Protein AF-A0A1V4WUF5-F1 (afdb_monomer)

pLDDT: mean 80.63, std 17.19, range [35.16, 97.5]

Nearest PDB structures (foldseek):
  4o3v-assembly1_A  TM=6.142E-01  e=3.348E+00  Rickettsia typhi str. Wilmington
  8rtd-assembly1_Y  TM=5.682E-01  e=5.490E+00  Escherichia coli
  7q1v-assembly1_D  TM=5.333E-01  e=4.919E+00  Escherichia coli
  7o41-assembly1_E-5  TM=5.333E-01  e=4.919E+00  Escherichia coli
  8rtd-assembly1_S  TM=5.333E-01  e=6.474E+00  Escherichia coli

Structure (mmCIF, N/CA/C/O backbone):
data_AF-A0A1V4WUF5-F1
#
_entry.id   AF-A0A1V4WUF5-F1
#
loop_
_atom_site.group_PDB
_atom_site.id
_atom_site.type_symbol
_atom_site.label_atom_id
_atom_site.label_alt_id
_atom_site.label_comp_id
_atom_site.label_asym_id
_atom_site.label_entity_id
_atom_site.label_seq_id
_atom_site.pdbx_PDB_ins_code
_atom_site.Cartn_x
_atom_site.Cartn_y
_atom_site.Cartn_z
_atom_site.occupancy
_atom_site.B_iso_or_equiv
_atom_site.auth_seq_id
_atom_site.auth_comp_id
_atom_site.auth_asym_id
_atom_site.auth_atom_id
_atom_site.pdbx_PDB_model_num
ATOM 1 N N . MET A 1 1 ? 32.731 -8.010 50.770 1.00 58.72 1 MET A N 1
ATOM 2 C CA . MET A 1 1 ? 33.508 -7.766 49.530 1.00 58.72 1 MET A CA 1
ATOM 3 C C . MET A 1 1 ? 33.069 -8.624 48.332 1.00 58.72 1 MET A C 1
ATOM 5 O O . MET A 1 1 ? 33.188 -8.151 47.211 1.00 58.72 1 MET A O 1
ATOM 9 N N . MET A 1 2 ? 32.538 -9.846 48.522 1.00 61.03 2 MET A N 1
ATOM 10 C CA . MET A 1 2 ? 32.049 -10.702 47.416 1.00 61.03 2 MET A CA 1
ATOM 11 C C . MET A 1 2 ? 30.721 -10.238 46.785 1.00 61.03 2 MET A C 1
ATOM 13 O O . MET A 1 2 ? 30.590 -10.272 45.567 1.00 61.03 2 MET A O 1
ATOM 17 N N . ILE A 1 3 ? 29.775 -9.734 47.585 1.00 66.50 3 ILE A N 1
ATOM 18 C CA . ILE A 1 3 ? 28.453 -9.277 47.107 1.00 66.50 3 ILE A CA 1
ATOM 19 C C . ILE A 1 3 ? 28.572 -8.104 46.119 1.00 66.50 3 ILE A C 1
ATOM 21 O O . ILE A 1 3 ? 27.917 -8.096 45.085 1.00 66.50 3 ILE A O 1
ATOM 25 N N . THR A 1 4 ? 29.482 -7.161 46.372 1.00 66.12 4 THR A N 1
ATOM 26 C CA . THR A 1 4 ? 29.713 -5.997 45.502 1.00 66.12 4 THR A CA 1
ATOM 27 C C . THR A 1 4 ? 30.202 -6.401 44.108 1.00 66.12 4 THR A C 1
ATOM 29 O O . THR A 1 4 ? 29.804 -5.797 43.119 1.00 66.12 4 THR A O 1
ATOM 32 N N . ARG A 1 5 ? 31.027 -7.454 44.011 1.00 63.69 5 ARG A N 1
ATOM 33 C CA . ARG A 1 5 ? 31.519 -7.977 42.727 1.00 63.69 5 ARG A CA 1
ATOM 34 C C . ARG A 1 5 ? 30.415 -8.686 41.941 1.00 63.69 5 ARG A C 1
ATOM 36 O O . ARG A 1 5 ? 30.366 -8.551 40.726 1.00 63.69 5 ARG A O 1
ATOM 43 N N . LEU A 1 6 ? 29.513 -9.380 42.636 1.00 65.19 6 LEU A N 1
ATOM 44 C CA . LEU A 1 6 ? 28.382 -10.080 42.023 1.00 65.19 6 LEU A CA 1
ATOM 45 C C . LEU A 1 6 ? 27.351 -9.097 41.442 1.00 65.19 6 LEU A C 1
ATOM 47 O O . LEU A 1 6 ? 26.871 -9.294 40.329 1.00 65.19 6 LEU A O 1
ATOM 51 N N . CYS A 1 7 ? 27.081 -7.996 42.153 1.00 70.12 7 CYS A N 1
ATOM 52 C CA . CYS A 1 7 ? 26.192 -6.940 41.667 1.00 70.12 7 CYS A CA 1
ATOM 53 C C . CYS A 1 7 ? 26.732 -6.262 40.401 1.00 70.12 7 CYS A C 1
ATOM 55 O O . CYS A 1 7 ? 25.964 -6.009 39.480 1.00 70.12 7 CYS A O 1
ATOM 57 N N . ILE A 1 8 ? 28.044 -6.009 40.320 1.00 74.06 8 ILE A N 1
ATOM 58 C CA . ILE A 1 8 ? 28.655 -5.378 39.138 1.00 74.06 8 ILE A CA 1
ATOM 59 C C . ILE A 1 8 ? 28.501 -6.273 37.902 1.00 74.06 8 ILE A C 1
ATOM 61 O O . ILE A 1 8 ? 28.115 -5.784 36.846 1.00 74.06 8 ILE A O 1
ATOM 65 N N . VAL A 1 9 ? 28.729 -7.584 38.028 1.00 75.69 9 VAL A N 1
ATOM 66 C CA . VAL A 1 9 ? 28.591 -8.523 36.899 1.00 75.69 9 VAL A CA 1
ATOM 67 C C . VAL A 1 9 ? 27.140 -8.612 36.414 1.00 75.69 9 VAL A C 1
ATOM 69 O O . VAL A 1 9 ? 26.900 -8.609 35.209 1.00 75.69 9 VAL A O 1
ATOM 72 N N . LEU A 1 10 ? 26.166 -8.623 37.330 1.00 71.81 10 LEU A N 1
ATOM 73 C CA . LEU A 1 10 ? 24.741 -8.636 36.976 1.00 71.81 10 LEU A CA 1
ATOM 74 C C . LEU A 1 10 ? 24.295 -7.336 36.293 1.00 71.81 10 LEU A C 1
ATOM 76 O O . LEU A 1 10 ? 23.582 -7.394 35.294 1.00 71.81 10 LEU A O 1
ATOM 80 N N . PHE A 1 11 ? 24.753 -6.175 36.775 1.00 67.81 11 PHE A N 1
ATOM 81 C CA . PHE A 1 11 ? 24.455 -4.885 36.145 1.00 67.81 11 PHE A CA 1
ATOM 82 C C . PHE A 1 11 ? 25.080 -4.758 34.749 1.00 67.81 11 PHE A C 1
ATOM 84 O O . PHE A 1 11 ? 24.420 -4.275 33.830 1.00 67.81 11 PHE A O 1
ATOM 91 N N . PHE A 1 12 ? 26.313 -5.237 34.557 1.00 66.25 12 PHE A N 1
ATOM 92 C CA . PHE A 1 12 ? 26.945 -5.260 33.233 1.00 66.25 12 PHE A CA 1
ATOM 93 C C . PHE A 1 12 ? 26.262 -6.248 32.273 1.00 66.25 12 PHE A C 1
ATOM 95 O O . PHE A 1 12 ? 26.091 -5.930 31.099 1.00 66.25 12 PHE A O 1
ATOM 102 N N . GLY A 1 13 ? 25.809 -7.410 32.756 1.00 65.81 13 GLY A N 1
ATOM 103 C CA . GLY A 1 13 ? 25.052 -8.371 31.942 1.00 65.81 13 GLY A CA 1
ATOM 104 C C . GLY A 1 13 ? 23.677 -7.851 31.495 1.00 65.81 13 GLY A C 1
ATOM 105 O O . GLY A 1 13 ? 23.273 -8.059 30.349 1.00 65.81 13 GLY A O 1
ATOM 106 N N . LEU A 1 14 ? 22.978 -7.115 32.366 1.00 66.06 14 LEU A N 1
ATOM 107 C CA . LEU A 1 14 ? 21.697 -6.469 32.048 1.00 66.06 14 LEU A CA 1
ATOM 108 C C . LEU A 1 14 ? 21.844 -5.301 31.058 1.00 66.06 14 LEU A C 1
ATOM 110 O O . LEU A 1 14 ? 20.976 -5.103 30.217 1.00 66.06 14 LEU A O 1
ATOM 114 N N . MET A 1 15 ? 22.954 -4.559 31.106 1.00 64.19 15 MET A N 1
ATOM 115 C CA . MET A 1 15 ? 23.225 -3.467 30.159 1.00 64.19 15 MET A CA 1
ATOM 116 C C . MET A 1 15 ? 23.612 -3.953 28.756 1.00 64.19 15 MET A C 1
ATOM 118 O O . MET A 1 15 ? 23.347 -3.264 27.780 1.00 64.19 15 MET A O 1
ATOM 122 N N . MET A 1 16 ? 24.215 -5.139 28.626 1.00 63.44 16 MET A N 1
ATOM 123 C CA . MET A 1 16 ? 24.567 -5.690 27.309 1.00 63.44 16 MET A CA 1
ATOM 124 C C . MET A 1 16 ? 23.382 -6.354 26.600 1.00 63.44 16 MET A C 1
ATOM 126 O O . MET A 1 16 ? 23.400 -6.488 25.381 1.00 63.44 16 MET A O 1
ATOM 130 N N . SER A 1 17 ? 22.341 -6.757 27.333 1.00 61.41 17 SER A N 1
ATOM 131 C CA . SER A 1 17 ? 21.154 -7.402 26.752 1.00 61.41 17 SER A CA 1
ATOM 132 C C . SER A 1 17 ? 20.141 -6.412 26.165 1.00 61.41 17 SER A C 1
ATOM 134 O O . SER A 1 17 ? 19.342 -6.809 25.324 1.00 61.41 17 SER A O 1
ATOM 136 N N . SER A 1 18 ? 20.204 -5.124 26.521 1.00 59.47 18 SER A N 1
ATOM 137 C CA . SER A 1 18 ? 19.362 -4.074 25.924 1.00 59.47 18 SER A CA 1
ATOM 138 C C . SER A 1 18 ? 19.871 -3.549 24.576 1.00 59.47 18 SER A C 1
ATOM 140 O O . SER A 1 18 ? 19.166 -2.789 23.921 1.00 59.47 18 SER A O 1
ATOM 142 N N . LEU A 1 19 ? 21.072 -3.949 24.141 1.00 58.38 19 LEU A N 1
ATOM 143 C CA . LEU A 1 19 ? 21.662 -3.522 22.864 1.00 58.38 19 LEU A CA 1
ATOM 144 C C . LEU A 1 19 ? 21.265 -4.412 21.677 1.00 58.38 19 LEU A C 1
ATOM 146 O O . LEU A 1 19 ? 21.583 -4.086 20.537 1.00 58.38 19 LEU A O 1
ATOM 150 N N . PHE A 1 20 ? 20.553 -5.511 21.931 1.00 54.62 20 PHE A N 1
ATOM 151 C CA . PHE A 1 20 ? 20.048 -6.417 20.901 1.00 54.62 20 PHE A CA 1
ATOM 152 C C . PHE A 1 20 ? 18.540 -6.235 20.710 1.00 54.62 20 PHE A C 1
ATOM 154 O O . PHE A 1 20 ? 17.773 -7.192 20.767 1.00 54.62 20 PHE A O 1
ATOM 161 N N . THR A 1 21 ? 18.082 -5.002 20.494 1.00 57.91 21 THR A N 1
ATOM 162 C CA . THR A 1 21 ? 16.821 -4.818 19.768 1.00 57.91 21 THR A CA 1
ATOM 163 C C . THR A 1 21 ? 17.070 -5.266 18.337 1.00 57.91 21 THR A C 1
ATOM 165 O O . THR A 1 21 ? 17.780 -4.588 17.595 1.00 57.91 21 THR A O 1
ATOM 168 N N . SER A 1 22 ? 16.531 -6.428 17.966 1.00 52.34 22 SER A N 1
ATOM 169 C CA . SER A 1 22 ? 16.411 -6.818 16.566 1.00 52.34 22 SER A CA 1
ATOM 170 C C . SER A 1 22 ? 15.701 -5.680 15.843 1.00 52.34 22 SER A C 1
ATOM 172 O O . SER A 1 22 ? 14.552 -5.367 16.149 1.00 52.34 22 SER A O 1
ATOM 174 N N . LEU A 1 23 ? 16.407 -5.019 14.930 1.00 51.41 23 LEU A N 1
ATOM 175 C CA . LEU A 1 23 ? 15.786 -4.166 13.932 1.00 51.41 23 LEU A CA 1
ATOM 176 C C . LEU A 1 23 ? 15.071 -5.133 12.977 1.00 51.41 23 LEU A C 1
ATOM 178 O O . LEU A 1 23 ? 15.652 -5.541 11.974 1.00 51.41 23 LEU A O 1
ATOM 182 N N . GLU A 1 24 ? 13.888 -5.623 13.362 1.00 59.16 24 GLU A N 1
ATOM 183 C CA . GLU A 1 24 ? 13.006 -6.351 12.447 1.00 59.16 24 GLU A CA 1
ATOM 184 C C . GLU A 1 24 ? 12.742 -5.403 11.273 1.00 59.16 24 GLU A C 1
ATOM 186 O O . GLU A 1 24 ? 12.154 -4.330 11.417 1.00 59.16 24 GLU A O 1
ATOM 191 N N . GLY A 1 25 ? 13.375 -5.710 10.141 1.00 66.75 25 GLY A N 1
ATOM 192 C CA . GLY A 1 25 ? 13.200 -4.961 8.910 1.00 66.75 25 GLY A CA 1
ATOM 193 C C . GLY A 1 25 ? 11.832 -5.294 8.331 1.00 66.75 25 GLY A C 1
ATOM 194 O O . GLY A 1 25 ? 11.460 -6.460 8.308 1.00 66.75 25 GLY A O 1
ATOM 195 N N . ALA A 1 26 ? 11.124 -4.276 7.846 1.00 83.06 26 ALA A N 1
ATOM 196 C CA . ALA A 1 26 ? 9.786 -4.394 7.268 1.00 83.06 26 ALA A CA 1
ATOM 197 C C . ALA A 1 26 ? 9.607 -5.617 6.335 1.00 83.06 26 ALA A C 1
ATOM 199 O O . ALA A 1 26 ? 10.407 -5.833 5.416 1.00 83.06 26 ALA A O 1
ATOM 200 N N . ASP A 1 27 ? 8.510 -6.364 6.515 1.00 92.44 27 ASP A N 1
ATOM 201 C CA . ASP A 1 27 ? 8.130 -7.523 5.691 1.00 92.44 2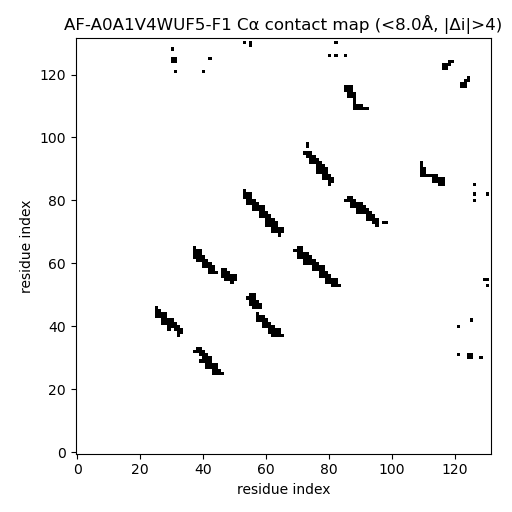7 ASP A CA 1
ATOM 202 C C . ASP A 1 27 ? 7.295 -7.072 4.482 1.00 92.44 27 ASP A C 1
ATOM 204 O O . ASP A 1 27 ? 6.059 -7.095 4.480 1.00 92.44 27 ASP A O 1
ATOM 208 N N . TRP A 1 28 ? 7.982 -6.634 3.427 1.00 94.19 28 TRP A N 1
ATOM 209 C CA . TRP A 1 28 ? 7.352 -6.161 2.195 1.00 94.19 28 TRP A CA 1
ATOM 210 C C . TRP A 1 28 ? 6.786 -7.307 1.346 1.00 94.19 28 TRP A C 1
ATOM 212 O O . TRP A 1 28 ? 7.518 -8.157 0.842 1.00 94.19 28 TRP A O 1
ATOM 222 N N . LYS A 1 29 ? 5.474 -7.282 1.091 1.00 95.50 29 LYS A N 1
ATOM 223 C CA . LYS A 1 29 ? 4.773 -8.231 0.215 1.00 95.50 29 LYS A CA 1
ATOM 224 C C . LYS A 1 29 ? 4.317 -7.557 -1.077 1.00 95.50 29 LYS A C 1
ATOM 226 O O . LYS A 1 29 ? 3.557 -6.591 -1.024 1.00 95.50 29 LYS A O 1
ATOM 231 N N . LEU A 1 30 ? 4.716 -8.109 -2.227 1.00 94.38 30 LEU A N 1
ATOM 232 C CA . LEU A 1 30 ? 4.182 -7.717 -3.535 1.00 94.38 30 LEU A CA 1
ATOM 233 C C . LEU A 1 30 ? 2.678 -8.013 -3.574 1.00 94.38 30 LEU A C 1
ATOM 235 O O . LEU A 1 30 ? 2.25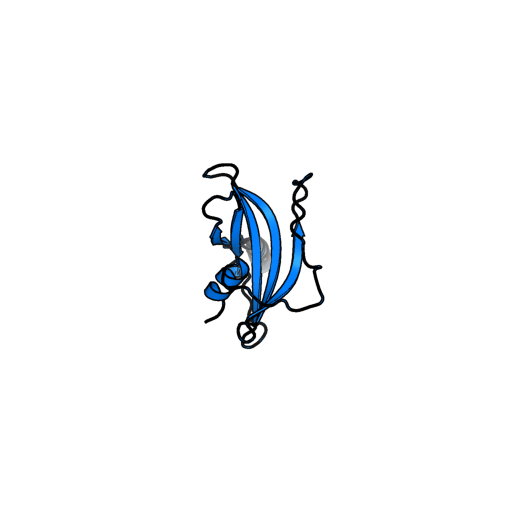3 -9.126 -3.251 1.00 94.38 30 LEU A O 1
ATOM 239 N N . PHE A 1 31 ? 1.875 -7.030 -3.972 1.00 94.06 31 PHE A N 1
ATOM 240 C CA . PHE A 1 31 ? 0.430 -7.213 -4.135 1.00 94.06 31 PHE A CA 1
ATOM 241 C C . PHE A 1 31 ? -0.077 -6.825 -5.519 1.00 94.06 31 PHE A C 1
ATOM 243 O O . PHE A 1 31 ? -1.161 -7.260 -5.896 1.00 94.06 31 PHE A O 1
ATOM 250 N N . TYR A 1 32 ? 0.675 -6.020 -6.270 1.00 92.94 32 TYR A N 1
ATOM 251 C CA . TYR A 1 32 ? 0.287 -5.607 -7.610 1.00 92.94 32 TYR A CA 1
ATOM 252 C C . TYR A 1 32 ? 1.520 -5.282 -8.457 1.00 92.94 32 TYR A C 1
ATOM 254 O O . TYR A 1 32 ? 2.479 -4.685 -7.970 1.00 92.94 32 TYR A O 1
ATOM 262 N N . GLN A 1 33 ? 1.481 -5.671 -9.727 1.00 90.88 33 GLN A N 1
ATOM 263 C CA . GLN A 1 33 ? 2.483 -5.343 -10.735 1.00 90.88 33 GLN A CA 1
ATOM 264 C C . GLN A 1 33 ? 1.754 -5.056 -12.044 1.00 90.88 33 GLN A C 1
ATOM 266 O O . GLN A 1 33 ? 0.825 -5.776 -12.411 1.00 90.88 33 GLN A O 1
ATOM 271 N N . ILE A 1 34 ? 2.173 -4.007 -12.746 1.00 85.62 34 ILE A N 1
ATOM 272 C CA . ILE A 1 34 ? 1.630 -3.698 -14.069 1.00 85.62 34 ILE A CA 1
ATOM 273 C C . ILE A 1 34 ? 2.225 -4.703 -15.063 1.00 85.62 34 ILE A C 1
ATOM 275 O O . ILE A 1 34 ? 3.439 -4.740 -15.223 1.00 85.62 34 ILE A O 1
ATOM 279 N N . GLU A 1 35 ? 1.390 -5.503 -15.740 1.00 81.00 35 GLU A N 1
ATOM 280 C CA . GLU A 1 35 ? 1.829 -6.627 -16.598 1.00 81.00 35 GLU A CA 1
ATOM 281 C C . GLU A 1 35 ? 2.904 -6.258 -17.637 1.00 81.00 35 GLU A C 1
ATOM 283 O O . GLU A 1 35 ? 3.736 -7.089 -17.988 1.00 81.00 35 GLU A O 1
ATOM 288 N N . GLN A 1 36 ? 2.902 -5.013 -18.121 1.00 80.38 36 GLN A N 1
ATOM 289 C CA . GLN A 1 36 ? 3.873 -4.493 -19.093 1.00 80.38 36 GLN A CA 1
ATOM 290 C C . GLN A 1 36 ? 4.614 -3.238 -18.599 1.00 80.38 36 GLN A C 1
ATOM 292 O O . GLN A 1 36 ? 5.235 -2.534 -19.392 1.00 80.38 36 GLN A O 1
ATOM 297 N N . GLY A 1 37 ? 4.516 -2.916 -17.306 1.00 81.69 37 GLY A N 1
ATOM 298 C CA . GLY A 1 37 ? 5.118 -1.720 -16.717 1.00 81.69 37 GLY A CA 1
ATOM 299 C C . GLY A 1 37 ? 6.252 -2.059 -15.746 1.00 81.69 37 GLY A C 1
ATOM 300 O O . GLY A 1 37 ? 6.247 -3.140 -15.159 1.00 81.69 37 GLY A O 1
ATOM 301 N N . PRO A 1 38 ? 7.200 -1.132 -15.517 1.00 86.75 38 PRO A N 1
ATOM 302 C CA . PRO A 1 38 ? 8.269 -1.337 -14.538 1.00 86.75 38 PRO A CA 1
ATOM 303 C C . PRO A 1 38 ? 7.755 -1.276 -13.092 1.00 86.75 38 PRO A C 1
ATOM 305 O O . PRO A 1 38 ? 8.465 -1.670 -12.173 1.00 86.75 38 PRO A O 1
ATOM 308 N N . GLN A 1 39 ? 6.531 -0.782 -12.881 1.00 90.56 39 GLN A N 1
ATOM 309 C CA . GLN A 1 39 ? 6.002 -0.494 -11.556 1.00 90.56 39 GLN A CA 1
ATOM 310 C C . GLN A 1 39 ? 5.535 -1.742 -10.813 1.00 90.56 39 GLN A C 1
ATOM 312 O O . GLN A 1 39 ? 4.663 -2.488 -11.279 1.00 90.56 39 GLN A O 1
ATOM 317 N N . LYS A 1 40 ? 6.054 -1.888 -9.596 1.00 93.19 40 LYS A N 1
ATOM 318 C CA . LYS A 1 40 ? 5.635 -2.886 -8.616 1.00 93.19 40 LYS A CA 1
ATOM 319 C C . LYS A 1 40 ? 5.167 -2.198 -7.339 1.00 93.19 40 LYS A C 1
ATOM 321 O O . LYS A 1 40 ? 5.672 -1.147 -6.944 1.00 93.19 40 LYS A O 1
ATOM 326 N N . TYR A 1 41 ? 4.179 -2.806 -6.694 1.00 94.81 41 TYR A N 1
ATOM 327 C CA . TYR A 1 41 ? 3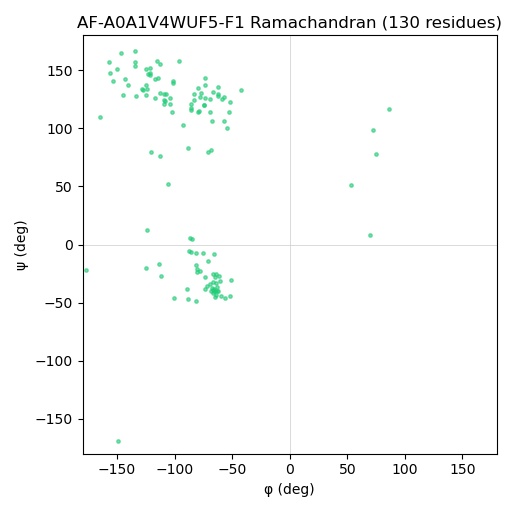.533 -2.267 -5.508 1.00 94.81 41 TYR A CA 1
ATOM 328 C C . TYR A 1 41 ? 3.586 -3.280 -4.374 1.00 94.81 41 TYR A C 1
ATOM 330 O O . TYR A 1 41 ? 3.165 -4.435 -4.514 1.00 94.81 41 TYR A O 1
ATOM 338 N N . TYR A 1 42 ? 4.062 -2.810 -3.228 1.00 96.12 42 TYR A N 1
ATOM 339 C CA . TYR A 1 42 ? 4.272 -3.622 -2.039 1.00 96.12 42 TYR A CA 1
ATOM 340 C C . TYR A 1 42 ? 3.539 -3.031 -0.849 1.00 96.12 42 TYR A C 1
ATOM 342 O O . TYR A 1 42 ? 3.395 -1.814 -0.761 1.00 96.12 42 TYR A O 1
ATOM 350 N N . PHE A 1 43 ? 3.135 -3.875 0.095 1.00 96.75 43 PHE A N 1
ATOM 351 C CA . PHE A 1 43 ? 2.712 -3.437 1.422 1.00 96.75 43 PHE A CA 1
ATOM 352 C C . PHE A 1 43 ? 3.547 -4.119 2.500 1.00 96.75 43 PHE A C 1
ATOM 354 O O . PHE A 1 43 ? 3.959 -5.264 2.328 1.00 96.75 43 PHE A O 1
ATOM 361 N N . ASP A 1 44 ? 3.800 -3.417 3.596 1.00 96.38 44 ASP A N 1
ATOM 362 C CA . ASP A 1 44 ? 4.525 -3.955 4.745 1.00 96.38 44 ASP A CA 1
ATOM 363 C C . ASP A 1 44 ? 3.547 -4.694 5.667 1.00 96.38 44 ASP A C 1
ATOM 365 O O . ASP A 1 44 ? 2.626 -4.084 6.223 1.00 96.38 44 ASP A O 1
ATOM 369 N N . LYS A 1 45 ? 3.728 -6.011 5.822 1.00 95.25 45 LYS A N 1
ATOM 370 C CA . LYS A 1 45 ? 2.845 -6.842 6.651 1.00 95.25 45 LYS A CA 1
ATOM 371 C C . LYS A 1 45 ? 2.892 -6.454 8.127 1.00 95.25 45 LYS A C 1
ATOM 373 O O . LYS A 1 45 ? 1.868 -6.557 8.802 1.00 95.25 45 LYS A O 1
ATOM 378 N N . GLU A 1 46 ? 4.044 -6.011 8.616 1.00 95.19 46 GLU A N 1
ATOM 379 C CA . GLU A 1 46 ? 4.249 -5.670 10.026 1.00 95.19 46 GLU A CA 1
ATOM 380 C C . GLU A 1 46 ? 3.656 -4.300 10.366 1.00 95.19 46 GLU A C 1
ATOM 382 O O . GLU A 1 46 ? 3.254 -4.054 11.502 1.00 95.19 46 GLU A O 1
ATOM 387 N N . SER A 1 47 ? 3.489 -3.435 9.361 1.00 94.94 47 SER A N 1
ATOM 388 C CA . SER A 1 47 ? 2.831 -2.135 9.522 1.00 94.94 47 SER A CA 1
ATOM 389 C C . SER A 1 47 ? 1.304 -2.182 9.643 1.00 94.94 47 SER A C 1
ATOM 391 O O . SER A 1 47 ? 0.678 -1.143 9.866 1.00 94.94 47 SER A O 1
ATOM 393 N N . ILE A 1 48 ? 0.675 -3.349 9.455 1.00 95.81 48 ILE A N 1
ATOM 394 C CA . ILE A 1 48 ? -0.786 -3.450 9.427 1.00 95.81 48 ILE A CA 1
ATOM 395 C C . ILE A 1 48 ? -1.353 -3.197 10.825 1.00 95.81 48 ILE A C 1
ATOM 397 O O . ILE A 1 48 ? -1.238 -4.027 11.726 1.00 95.81 48 ILE A O 1
ATOM 401 N N . VAL A 1 49 ? -2.090 -2.097 10.976 1.00 96.50 49 VAL A N 1
ATOM 402 C CA . VAL A 1 49 ? -2.823 -1.778 12.208 1.00 96.50 49 VAL A CA 1
ATOM 403 C C . VAL A 1 49 ? -4.318 -1.627 11.939 1.00 96.50 49 VAL A C 1
ATOM 405 O O . VAL A 1 49 ? -4.752 -1.198 10.870 1.00 96.50 49 VAL A O 1
ATOM 408 N N . ARG A 1 50 ? -5.147 -2.000 12.920 1.00 96.50 50 ARG A N 1
ATOM 409 C CA . ARG A 1 50 ? -6.618 -1.951 12.826 1.00 96.50 50 ARG A CA 1
ATOM 410 C C . ARG A 1 50 ? -7.184 -1.045 13.921 1.00 96.50 50 ARG A C 1
ATOM 412 O O . ARG A 1 50 ? -7.647 -1.551 14.942 1.00 96.50 50 ARG A O 1
ATOM 419 N N . PRO A 1 51 ? -7.144 0.289 13.744 1.00 93.88 51 PRO A N 1
ATOM 420 C CA . PRO A 1 51 ? -7.527 1.228 14.799 1.00 93.88 51 PRO A CA 1
ATOM 421 C C . PRO A 1 51 ? -9.022 1.170 15.139 1.00 93.88 51 PRO A C 1
ATOM 423 O O . PRO A 1 51 ? -9.421 1.522 16.245 1.00 93.88 51 PRO A O 1
ATOM 426 N N . GLN A 1 52 ? -9.868 0.746 14.192 1.00 94.56 52 GLN A N 1
ATOM 427 C CA . GLN A 1 52 ? -11.312 0.600 14.377 1.00 94.56 52 GLN A CA 1
ATOM 428 C C . GLN A 1 52 ? -11.852 -0.576 13.559 1.00 94.56 52 GLN A C 1
ATOM 430 O O . GLN A 1 52 ? -11.222 -1.056 12.615 1.00 94.56 52 GLN A O 1
ATOM 435 N N . LYS A 1 53 ? -13.079 -1.011 13.873 1.00 91.88 53 LYS A N 1
ATOM 436 C CA . LYS A 1 53 ? -13.786 -2.025 13.083 1.00 91.88 53 LYS A CA 1
ATOM 437 C C . LYS A 1 53 ? -13.949 -1.542 11.634 1.00 91.88 53 LYS A C 1
ATOM 439 O O . LYS A 1 53 ? -14.545 -0.496 11.393 1.00 91.88 53 LYS A O 1
ATOM 444 N N . ASN A 1 54 ? -13.489 -2.352 10.681 1.00 94.88 54 ASN A N 1
ATOM 445 C CA . ASN A 1 54 ? -13.447 -2.062 9.240 1.00 94.88 54 ASN A CA 1
ATOM 446 C C . ASN A 1 54 ? -12.445 -0.980 8.807 1.00 94.88 54 ASN A C 1
ATOM 448 O O . ASN A 1 54 ? -12.486 -0.597 7.644 1.00 94.88 54 ASN A O 1
ATOM 452 N N . ILE A 1 55 ? -11.571 -0.487 9.686 1.00 96.62 55 ILE A N 1
ATOM 453 C CA . ILE A 1 55 ? -10.492 0.430 9.306 1.00 96.62 55 ILE A CA 1
ATOM 454 C C . ILE A 1 55 ? -9.164 -0.317 9.401 1.00 96.62 55 ILE A C 1
ATOM 456 O O . ILE A 1 55 ? -8.878 -0.946 10.420 1.00 96.62 55 ILE A O 1
ATOM 460 N N . VAL A 1 56 ? -8.363 -0.244 8.343 1.00 97.50 56 VAL A N 1
ATOM 461 C CA . VAL A 1 56 ? -7.008 -0.799 8.274 1.00 97.50 56 VAL A CA 1
ATOM 462 C C . VAL A 1 56 ? -6.060 0.319 7.892 1.00 97.50 56 VAL A C 1
ATOM 464 O O . VAL A 1 56 ? -6.364 1.069 6.973 1.00 97.50 56 VAL A O 1
ATOM 467 N N . GLN A 1 57 ? -4.929 0.437 8.571 1.00 97.12 57 GLN A N 1
ATOM 468 C CA . GLN A 1 57 ? -3.829 1.285 8.128 1.00 97.12 57 GLN A CA 1
ATOM 469 C C . GLN A 1 57 ? -2.631 0.406 7.792 1.00 97.12 57 GLN A C 1
ATOM 471 O O . GLN A 1 57 ? -2.442 -0.638 8.418 1.00 97.12 57 GLN A O 1
ATOM 476 N N . VAL A 1 58 ? -1.887 0.790 6.762 1.00 97.06 58 VAL A N 1
ATOM 477 C CA . VAL A 1 58 ? -0.740 0.031 6.261 1.00 97.06 58 VAL A CA 1
ATOM 478 C C . VAL A 1 58 ? 0.211 0.961 5.513 1.00 97.06 58 VAL A C 1
ATOM 480 O O . VAL A 1 58 ? -0.222 1.916 4.859 1.00 97.06 58 VAL A O 1
ATOM 483 N N . TRP A 1 59 ? 1.503 0.666 5.572 1.00 96.56 59 TRP A N 1
ATOM 484 C CA . TRP A 1 59 ? 2.485 1.253 4.673 1.00 96.56 59 TRP A CA 1
ATOM 485 C C . TRP A 1 59 ? 2.514 0.491 3.351 1.00 96.56 59 TRP A C 1
ATOM 487 O O . TRP A 1 59 ? 2.652 -0.732 3.324 1.00 96.56 59 TRP A O 1
ATOM 497 N N . GLN A 1 60 ? 2.423 1.223 2.244 1.00 95.88 60 GLN A N 1
ATOM 498 C CA . GLN A 1 60 ? 2.723 0.711 0.911 1.00 95.88 60 GLN A CA 1
ATOM 499 C C . GLN A 1 60 ? 3.935 1.421 0.321 1.00 95.88 60 GLN A C 1
ATOM 501 O O . GLN A 1 60 ? 4.234 2.550 0.704 1.00 95.88 60 GLN A O 1
ATOM 506 N N . LYS A 1 61 ? 4.599 0.789 -0.640 1.00 94.62 61 LYS A N 1
ATOM 507 C CA . LYS A 1 61 ? 5.615 1.438 -1.468 1.00 94.62 61 LYS A CA 1
ATOM 508 C C . LYS A 1 61 ? 5.432 1.097 -2.935 1.00 94.62 61 LYS A C 1
ATOM 510 O O . LYS A 1 61 ? 4.906 0.034 -3.276 1.00 94.62 61 LYS A O 1
ATOM 515 N N . VAL A 1 62 ? 5.900 2.006 -3.774 1.00 93.56 62 VAL A N 1
ATOM 516 C CA . VAL A 1 62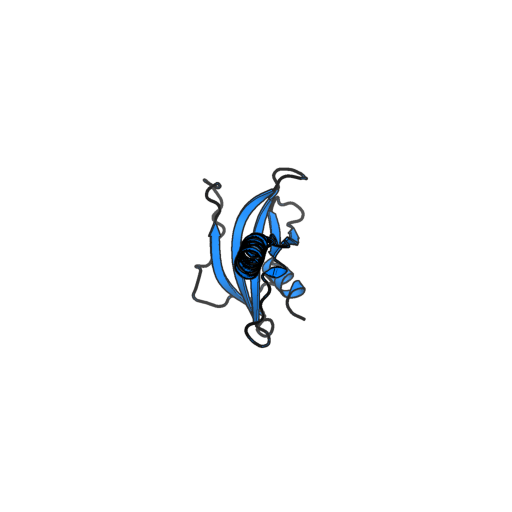 ? 5.981 1.845 -5.222 1.00 93.56 62 VAL A CA 1
ATOM 517 C C . VAL A 1 62 ? 7.450 1.783 -5.601 1.00 93.56 62 VAL A C 1
ATOM 519 O O . VAL A 1 62 ? 8.236 2.635 -5.179 1.00 93.56 62 VAL A O 1
ATOM 522 N N . THR A 1 63 ? 7.817 0.786 -6.393 1.00 93.12 63 THR A N 1
ATOM 523 C CA . THR A 1 63 ? 9.158 0.654 -6.962 1.00 93.12 63 THR A CA 1
ATOM 524 C C . THR A 1 63 ? 9.079 0.621 -8.484 1.00 93.12 63 THR A C 1
ATOM 526 O O . THR A 1 63 ? 8.070 0.188 -9.042 1.00 93.12 63 THR A O 1
ATOM 529 N N . ASP A 1 64 ? 10.140 1.076 -9.148 1.00 91.94 64 ASP A N 1
ATOM 530 C CA . ASP A 1 64 ? 10.376 0.812 -10.568 1.00 91.94 64 ASP A CA 1
ATOM 531 C C . ASP A 1 64 ? 11.462 -0.260 -10.700 1.00 91.94 64 ASP A C 1
ATOM 533 O O . ASP A 1 64 ? 12.561 -0.109 -10.158 1.00 91.94 64 ASP A O 1
ATOM 537 N N . ALA A 1 65 ? 11.169 -1.326 -11.439 1.00 85.50 65 ALA A N 1
ATOM 538 C CA . ALA A 1 65 ? 12.149 -2.328 -11.830 1.00 85.50 65 ALA A CA 1
ATOM 539 C C . ALA A 1 65 ? 13.136 -1.733 -12.847 1.00 85.50 65 ALA A C 1
ATOM 541 O O . ALA A 1 65 ? 12.724 -1.208 -13.885 1.00 85.50 65 ALA A O 1
ATOM 542 N N . GLN A 1 66 ? 14.434 -1.816 -12.552 1.00 81.56 66 GLN A N 1
ATOM 543 C CA . GLN A 1 66 ? 15.494 -1.532 -13.525 1.00 81.56 66 GLN A CA 1
ATOM 544 C C . GLN A 1 66 ? 15.888 -2.789 -14.306 1.00 81.56 66 GLN A C 1
ATOM 546 O O . GLN A 1 66 ? 16.113 -2.714 -15.512 1.00 81.56 66 GLN A O 1
ATOM 551 N N . ASP A 1 67 ? 15.927 -3.932 -13.625 1.00 78.44 67 ASP A N 1
ATOM 552 C CA . ASP A 1 67 ? 16.128 -5.268 -14.187 1.00 78.44 67 ASP A CA 1
ATOM 553 C C . ASP A 1 67 ? 15.377 -6.313 -13.328 1.00 78.44 67 ASP A C 1
ATOM 555 O O . ASP A 1 67 ? 14.524 -5.940 -12.519 1.00 78.44 67 ASP A O 1
ATOM 559 N N . GLU A 1 68 ? 15.611 -7.614 -13.548 1.00 72.62 68 GLU A N 1
ATOM 560 C CA . GLU A 1 68 ? 14.886 -8.685 -12.837 1.00 72.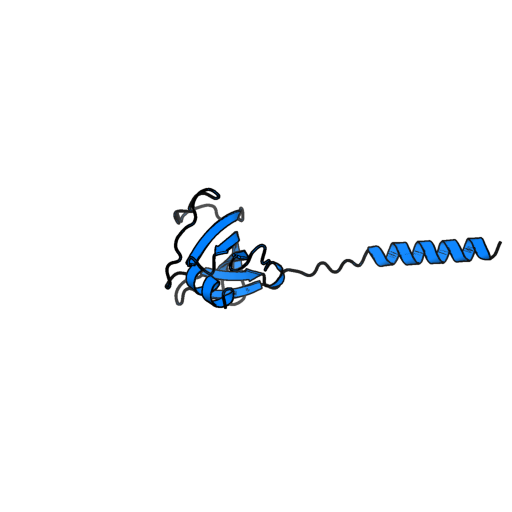62 68 GLU A CA 1
ATOM 561 C C . GLU A 1 68 ? 15.094 -8.646 -11.313 1.00 72.62 68 GLU A C 1
ATOM 563 O O . GLU A 1 68 ? 14.154 -8.958 -10.577 1.00 72.62 68 GLU A O 1
ATOM 568 N N . ASP A 1 69 ? 16.267 -8.197 -10.853 1.00 78.38 69 ASP A N 1
ATOM 569 C CA . ASP A 1 69 ? 16.684 -8.268 -9.447 1.00 78.38 69 ASP A CA 1
ATOM 570 C C . ASP A 1 69 ? 16.817 -6.887 -8.777 1.00 78.38 69 ASP A C 1
ATOM 572 O O . ASP A 1 69 ? 16.837 -6.792 -7.547 1.00 78.38 69 ASP A O 1
ATOM 576 N N . ASN A 1 70 ? 16.891 -5.805 -9.557 1.00 84.75 70 ASN A N 1
ATOM 577 C CA . ASN A 1 70 ? 17.088 -4.446 -9.067 1.00 84.75 70 ASN A CA 1
ATOM 578 C C . ASN A 1 70 ? 15.819 -3.603 -9.191 1.00 84.75 70 ASN A C 1
ATOM 580 O O . ASN A 1 70 ? 15.286 -3.352 -10.276 1.00 84.75 70 ASN A O 1
ATOM 584 N N . GLU A 1 71 ? 15.389 -3.071 -8.050 1.00 89.19 71 GLU A N 1
ATOM 585 C CA . GLU A 1 71 ? 14.240 -2.182 -7.933 1.00 89.19 71 GLU A CA 1
ATOM 586 C C . GLU A 1 71 ? 14.636 -0.880 -7.243 1.00 89.19 71 GLU A C 1
ATOM 588 O O . GLU A 1 71 ? 15.337 -0.884 -6.229 1.00 89.19 71 GLU A O 1
ATOM 593 N N . ILE A 1 72 ? 14.147 0.242 -7.769 1.00 90.75 72 ILE A N 1
ATOM 594 C CA . ILE A 1 72 ? 14.309 1.553 -7.142 1.00 90.75 72 ILE A CA 1
ATOM 595 C C . ILE A 1 72 ? 12.996 1.957 -6.496 1.00 90.75 72 ILE A C 1
ATOM 597 O O . ILE A 1 72 ? 11.982 2.110 -7.177 1.00 90.75 72 ILE A O 1
ATOM 601 N N . GLU A 1 73 ? 13.028 2.182 -5.185 1.00 91.31 73 GLU A N 1
ATOM 602 C CA . GLU A 1 73 ? 11.912 2.788 -4.466 1.00 91.31 73 GLU A CA 1
ATOM 603 C C . GLU A 1 73 ? 11.654 4.209 -4.980 1.00 91.31 73 GLU A C 1
ATOM 605 O O . GLU A 1 73 ? 12.567 5.028 -5.098 1.00 91.31 73 GLU A O 1
ATOM 610 N N . LYS A 1 74 ? 10.398 4.479 -5.337 1.00 91.88 74 LYS A N 1
ATOM 611 C CA . LYS A 1 74 ? 9.934 5.783 -5.819 1.00 91.88 74 LYS A CA 1
ATOM 612 C C . LYS A 1 74 ? 9.237 6.565 -4.726 1.00 91.88 74 LYS A C 1
ATOM 614 O O . LYS A 1 74 ? 9.460 7.767 -4.564 1.00 91.88 74 LYS A O 1
ATOM 619 N N . SER A 1 75 ? 8.357 5.885 -4.009 1.00 91.88 75 SER A N 1
ATOM 620 C CA . SER A 1 75 ? 7.612 6.472 -2.913 1.00 91.88 75 SER A CA 1
ATOM 621 C C . SER A 1 75 ? 7.144 5.408 -1.944 1.00 91.88 75 SER A C 1
ATOM 623 O O . SER A 1 75 ? 6.947 4.241 -2.296 1.00 91.88 75 SER A O 1
ATOM 625 N N . LYS A 1 76 ? 6.903 5.860 -0.722 1.00 93.75 76 LYS A N 1
ATOM 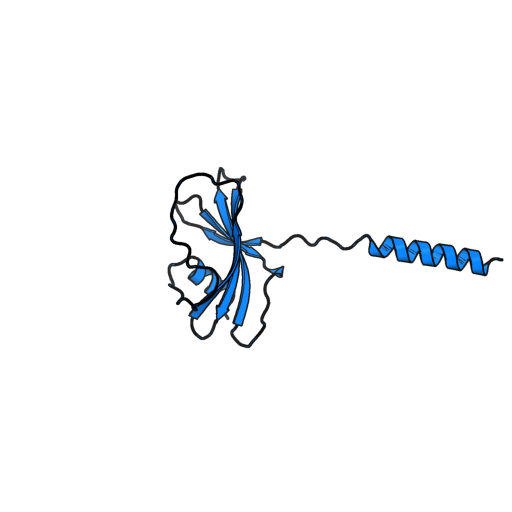626 C CA . LYS A 1 76 ? 6.295 5.102 0.352 1.00 93.75 76 LYS A CA 1
ATOM 627 C C . LYS A 1 76 ? 5.124 5.914 0.895 1.00 93.75 76 LYS A C 1
ATOM 629 O O . LYS A 1 76 ? 5.226 7.117 1.106 1.00 93.75 76 LYS A O 1
ATOM 634 N N . THR A 1 77 ? 3.972 5.287 1.077 1.00 94.31 77 THR A N 1
ATOM 635 C CA . THR A 1 77 ? 2.730 5.967 1.458 1.00 94.31 77 THR A CA 1
ATOM 636 C C . THR A 1 77 ? 2.054 5.214 2.588 1.00 94.31 77 THR A C 1
ATOM 638 O O . THR A 1 77 ? 1.786 4.018 2.476 1.00 94.31 77 THR A O 1
ATOM 641 N N . HIS A 1 78 ? 1.726 5.922 3.661 1.00 95.38 78 HIS A N 1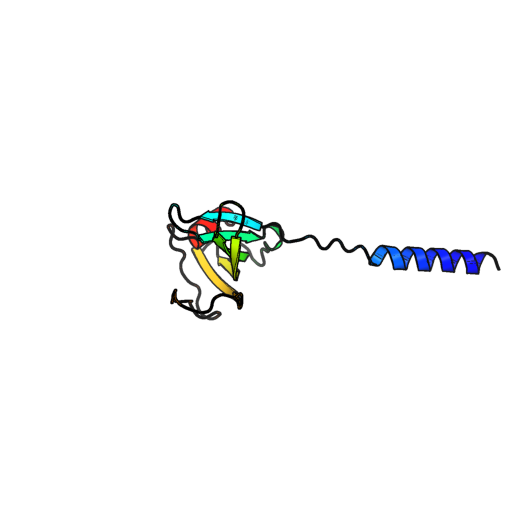
ATOM 642 C CA . HIS A 1 78 ? 0.896 5.405 4.734 1.00 95.38 78 HIS A CA 1
ATOM 643 C C . HIS A 1 78 ? -0.564 5.632 4.358 1.00 95.38 78 HIS A C 1
ATOM 645 O O . HIS A 1 78 ? -1.008 6.772 4.185 1.00 95.38 78 HIS A O 1
ATOM 651 N N . VAL A 1 79 ? -1.324 4.553 4.205 1.00 95.25 79 VAL A N 1
ATOM 652 C CA . VAL A 1 79 ? -2.725 4.623 3.789 1.00 95.25 79 VAL A CA 1
ATOM 653 C C . VAL A 1 79 ? -3.637 4.085 4.872 1.00 95.25 79 VAL A C 1
ATOM 655 O O . VAL A 1 79 ? -3.333 3.093 5.524 1.00 95.25 79 VAL A O 1
ATOM 658 N N . GLU A 1 80 ? -4.792 4.722 5.029 1.00 96.25 80 GLU A N 1
ATOM 659 C CA . GLU A 1 80 ? -5.918 4.184 5.782 1.00 96.25 80 GLU A CA 1
ATOM 660 C C . GLU A 1 80 ? -7.014 3.761 4.808 1.00 96.25 80 GLU A C 1
ATOM 662 O O . GLU A 1 80 ? -7.438 4.537 3.953 1.00 96.25 80 GLU A O 1
ATOM 667 N N . ILE A 1 81 ? -7.502 2.540 4.968 1.00 96.38 81 ILE A N 1
ATOM 668 C CA . ILE A 1 81 ? -8.527 1.908 4.152 1.00 96.38 81 ILE A CA 1
ATOM 669 C C . ILE A 1 81 ? -9.740 1.618 5.032 1.00 96.38 81 ILE A C 1
ATOM 671 O O . ILE A 1 81 ? -9.650 0.941 6.056 1.00 96.38 81 ILE A O 1
ATOM 675 N N . ASN A 1 82 ? -10.902 2.091 4.595 1.00 96.06 82 ASN A N 1
ATOM 676 C CA . ASN A 1 82 ? -12.188 1.707 5.143 1.00 96.06 82 ASN A CA 1
ATOM 677 C C . ASN A 1 82 ? -12.762 0.533 4.340 1.00 96.06 82 ASN A C 1
ATOM 679 O O . ASN A 1 82 ? -13.315 0.693 3.248 1.00 96.06 82 ASN A O 1
ATOM 683 N N . CYS A 1 83 ? -12.662 -0.660 4.920 1.00 95.88 83 CYS A N 1
ATOM 684 C CA . CYS A 1 83 ? -13.146 -1.909 4.349 1.00 95.88 83 CYS A CA 1
ATOM 685 C C . CYS A 1 83 ? -14.662 -1.915 4.109 1.00 95.88 83 CYS A C 1
ATOM 687 O O . CYS A 1 83 ? -15.134 -2.584 3.196 1.00 95.88 83 CYS A O 1
ATOM 689 N N . ARG A 1 84 ? -15.437 -1.142 4.885 1.00 94.94 84 ARG A N 1
ATOM 690 C CA . ARG A 1 84 ? -16.902 -1.099 4.767 1.00 94.94 84 ARG A CA 1
ATOM 691 C C . ARG A 1 84 ? -17.365 -0.186 3.635 1.00 94.94 84 ARG A C 1
ATOM 693 O O . ARG A 1 84 ? -18.225 -0.583 2.858 1.00 94.94 84 ARG A O 1
ATOM 700 N N . SER A 1 85 ? -16.843 1.039 3.567 1.00 94.19 85 SER A N 1
ATOM 701 C CA . SER A 1 85 ? -17.234 2.021 2.542 1.00 94.19 85 SER A CA 1
ATOM 702 C C . SER A 1 85 ? -16.462 1.878 1.234 1.00 94.19 85 SER A C 1
ATOM 704 O O . SER A 1 85 ? -16.786 2.577 0.276 1.00 94.19 85 SER A O 1
ATOM 706 N N . LYS A 1 86 ? -15.454 0.995 1.185 1.00 93.69 86 LYS A N 1
ATOM 707 C CA . LYS A 1 86 ? -14.544 0.834 0.038 1.00 93.69 86 LYS A CA 1
ATOM 708 C C . LYS A 1 86 ? -13.926 2.169 -0.354 1.00 93.69 86 LYS A C 1
ATOM 710 O O . LYS A 1 86 ? -14.006 2.625 -1.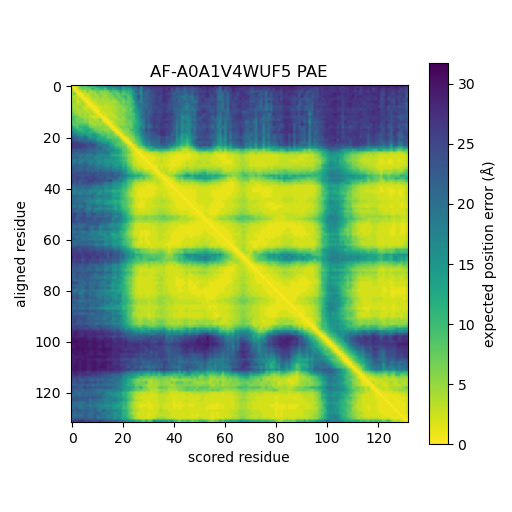494 1.00 93.69 86 LYS A O 1
ATOM 715 N N . SER A 1 87 ? -13.364 2.830 0.645 1.00 94.62 87 SER A N 1
ATOM 716 C CA . SER A 1 87 ? -12.708 4.112 0.472 1.00 94.62 87 SER A CA 1
ATOM 717 C C . SER A 1 87 ? -11.378 4.118 1.202 1.00 94.62 87 SER A C 1
ATOM 719 O O . SER A 1 87 ? -11.167 3.335 2.127 1.00 94.62 87 SER A O 1
ATOM 721 N N . TYR A 1 88 ? -10.471 4.985 0.781 1.00 94.50 88 TYR A N 1
ATOM 722 C CA . TYR A 1 88 ? -9.162 5.130 1.401 1.00 94.50 88 TYR A CA 1
ATOM 723 C C . TYR A 1 88 ? -8.823 6.602 1.609 1.00 94.50 88 TYR A C 1
ATOM 725 O O . TYR A 1 88 ? -9.503 7.494 1.095 1.00 94.50 88 TYR A O 1
ATOM 733 N N . LYS A 1 89 ? -7.796 6.864 2.407 1.00 93.69 89 LYS A N 1
ATOM 734 C CA . LYS A 1 89 ? -7.165 8.175 2.544 1.00 93.69 89 LYS A CA 1
ATOM 735 C C . LYS A 1 89 ? -5.662 7.983 2.728 1.00 93.69 89 LYS A C 1
ATOM 737 O O . LYS A 1 89 ? -5.234 7.043 3.394 1.00 93.69 89 LYS A O 1
ATOM 742 N N . MET A 1 90 ? -4.875 8.876 2.144 1.00 92.44 90 MET A N 1
ATOM 743 C CA . MET A 1 90 ? -3.433 8.937 2.380 1.00 92.44 90 MET A CA 1
ATOM 744 C C . MET A 1 90 ? -3.187 9.730 3.665 1.00 92.44 90 MET A C 1
ATOM 746 O O . MET A 1 90 ? -3.689 10.849 3.806 1.00 92.44 90 MET A O 1
ATOM 750 N N . LEU A 1 91 ? -2.483 9.113 4.610 1.00 90.88 91 LEU A N 1
ATOM 751 C CA . LEU A 1 91 ? -2.104 9.706 5.890 1.00 90.88 91 LEU A CA 1
ATOM 752 C C . LEU A 1 91 ? -0.770 10.442 5.775 1.00 90.88 91 LEU A C 1
ATOM 754 O O . LEU A 1 91 ? -0.657 11.575 6.230 1.00 90.88 91 LEU A O 1
ATOM 758 N N . GLU A 1 92 ? 0.207 9.791 5.150 1.00 90.94 92 GLU A N 1
ATOM 759 C CA . GLU A 1 92 ? 1.583 10.262 5.031 1.00 90.94 92 GLU A CA 1
ATOM 760 C C . GLU A 1 92 ? 2.192 9.746 3.730 1.00 90.94 92 GLU A C 1
ATOM 762 O O . GLU A 1 92 ? 1.792 8.694 3.224 1.00 90.94 92 GLU A O 1
ATOM 767 N N . GLU A 1 93 ? 3.143 10.492 3.179 1.00 88.94 93 GLU A N 1
ATOM 768 C CA . GLU A 1 93 ? 3.873 10.089 1.989 1.00 88.94 93 GLU A CA 1
ATOM 769 C C . GLU A 1 93 ? 5.324 10.559 2.049 1.00 88.94 93 GLU A C 1
ATOM 771 O O . GLU A 1 93 ? 5.608 11.739 2.247 1.00 88.94 93 GLU A O 1
ATOM 776 N N . GLU A 1 94 ? 6.227 9.617 1.821 1.00 89.44 94 GLU A N 1
ATOM 777 C CA . GLU A 1 94 ? 7.661 9.809 1.700 1.00 89.44 94 GLU A CA 1
ATOM 778 C C . GLU A 1 94 ? 8.025 9.593 0.225 1.00 89.44 94 GLU A C 1
ATOM 780 O O . GLU A 1 94 ? 7.752 8.537 -0.350 1.00 89.44 94 GLU A O 1
ATOM 785 N N . LYS A 1 95 ? 8.611 10.605 -0.421 1.00 85.56 95 LYS A N 1
ATOM 786 C CA . LYS A 1 95 ? 9.141 10.483 -1.786 1.00 85.56 95 LYS A CA 1
ATOM 787 C C . LYS A 1 95 ? 10.645 10.315 -1.746 1.00 85.56 95 LYS A C 1
ATOM 789 O O . LYS A 1 95 ? 11.320 11.030 -1.010 1.00 85.56 95 LYS A O 1
ATOM 794 N N . SER A 1 96 ? 11.170 9.439 -2.592 1.00 76.31 96 SER A N 1
ATOM 795 C CA . SER A 1 96 ? 12.612 9.300 -2.765 1.00 76.31 96 SER A CA 1
ATOM 796 C C . SER A 1 96 ? 13.153 10.449 -3.628 1.00 76.31 96 SER A C 1
ATOM 798 O O . SER A 1 96 ? 12.625 10.734 -4.704 1.00 76.31 96 SER A O 1
ATOM 800 N N . GLU A 1 97 ? 14.217 11.113 -3.165 1.00 60.38 97 GLU A N 1
ATOM 801 C CA . GLU A 1 97 ? 14.814 12.308 -3.799 1.00 60.38 97 GLU A CA 1
ATOM 802 C C . GLU A 1 97 ? 15.455 12.040 -5.179 1.00 60.38 97 GLU A C 1
ATOM 804 O O . GLU A 1 97 ? 15.821 12.967 -5.891 1.00 60.38 97 GLU A O 1
ATOM 809 N N . THR A 1 98 ? 15.577 10.781 -5.603 1.00 56.16 98 THR A N 1
ATOM 810 C CA . THR A 1 98 ? 16.323 10.360 -6.802 1.00 56.16 98 THR A CA 1
ATOM 811 C C . THR A 1 98 ? 15.553 10.422 -8.124 1.00 56.16 98 THR A C 1
ATOM 813 O O . THR A 1 98 ? 16.095 10.016 -9.150 1.00 56.16 98 THR A O 1
ATOM 816 N N . THR A 1 99 ? 14.312 10.921 -8.157 1.00 47.97 99 THR A N 1
ATOM 817 C CA . THR A 1 99 ? 13.558 11.068 -9.420 1.00 47.97 99 THR A CA 1
ATOM 818 C C . THR A 1 99 ? 13.342 12.536 -9.770 1.00 47.97 99 THR A C 1
ATOM 820 O O . THR A 1 99 ? 12.243 13.074 -9.636 1.00 47.97 99 THR A O 1
ATOM 823 N N . ASP A 1 100 ? 14.402 13.171 -10.266 1.00 50.41 100 ASP A N 1
ATOM 824 C CA . ASP A 1 100 ? 14.273 14.356 -11.103 1.00 50.41 100 ASP A CA 1
ATOM 825 C C . ASP A 1 100 ? 13.765 13.938 -12.497 1.00 50.41 100 ASP A C 1
ATOM 827 O O . ASP A 1 100 ? 14.370 13.115 -13.178 1.00 50.41 100 ASP A O 1
ATOM 831 N N . GLN A 1 101 ? 12.673 14.586 -12.913 1.00 45.78 101 GLN A N 1
ATOM 832 C CA . GLN A 1 101 ? 12.084 14.649 -14.261 1.00 45.78 101 GLN A CA 1
ATOM 833 C C . GLN A 1 101 ? 11.093 13.543 -14.700 1.00 45.78 101 GLN A C 1
ATOM 835 O O . GLN A 1 101 ? 11.425 12.391 -14.947 1.00 45.78 101 GLN A O 1
ATOM 840 N N . ALA A 1 102 ? 9.863 14.026 -14.937 1.00 42.97 102 ALA A N 1
ATOM 841 C CA . ALA A 1 102 ? 8.830 13.522 -15.849 1.00 42.97 102 ALA A CA 1
ATOM 842 C C . ALA A 1 102 ? 8.032 12.256 -15.469 1.00 42.97 102 ALA A C 1
ATOM 844 O O . ALA A 1 102 ? 8.148 11.219 -16.106 1.00 42.97 102 ALA A O 1
ATOM 845 N N . ALA A 1 103 ? 7.062 12.420 -14.564 1.00 35.16 103 ALA A N 1
ATOM 846 C CA . ALA A 1 103 ? 5.672 12.015 -14.816 1.00 35.16 103 ALA A CA 1
ATOM 847 C C . ALA A 1 103 ? 4.754 12.670 -13.776 1.00 35.16 103 ALA A C 1
ATOM 849 O O . ALA A 1 103 ? 4.765 12.325 -12.597 1.00 35.16 103 ALA A O 1
ATOM 850 N N . THR A 1 104 ? 3.935 13.628 -14.210 1.00 36.53 104 THR A N 1
ATOM 851 C CA . THR A 1 104 ? 2.793 14.112 -13.430 1.00 36.53 104 THR A CA 1
ATOM 852 C C . THR A 1 104 ? 1.753 12.994 -13.358 1.00 36.53 104 THR A C 1
ATOM 854 O O . THR A 1 104 ? 0.792 12.981 -14.120 1.00 36.53 104 THR A O 1
ATOM 857 N N . ILE A 1 105 ? 1.931 12.041 -12.444 1.00 39.50 105 ILE A N 1
ATOM 858 C CA . ILE A 1 105 ? 0.790 11.300 -11.913 1.00 39.50 105 ILE A CA 1
ATOM 859 C C . ILE A 1 105 ? 0.178 12.234 -10.880 1.00 39.50 105 ILE A C 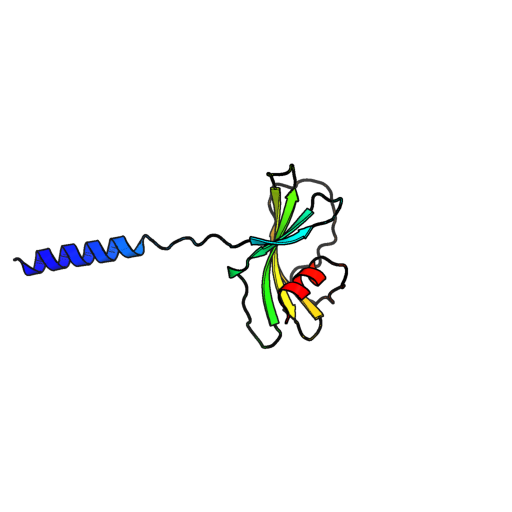1
ATOM 861 O O . ILE A 1 105 ? 0.838 12.623 -9.919 1.00 39.50 105 ILE A O 1
ATOM 865 N N . GLN A 1 106 ? -1.042 12.696 -11.154 1.00 38.03 106 GLN A N 1
ATOM 866 C CA . GLN A 1 106 ? -1.790 13.586 -10.275 1.00 38.03 106 GLN A CA 1
ATOM 867 C C . GLN A 1 106 ? -1.891 12.950 -8.895 1.00 38.03 106 GLN A C 1
ATOM 869 O O . GLN A 1 106 ? -2.697 12.057 -8.648 1.00 38.03 106 GLN A O 1
ATOM 874 N N . GLN A 1 107 ? -1.027 13.414 -8.008 1.00 47.03 107 GLN A N 1
ATOM 875 C CA . GLN A 1 107 ? -0.990 12.980 -6.637 1.00 47.03 107 GLN A CA 1
ATOM 876 C C . GLN A 1 107 ? -2.112 13.710 -5.909 1.00 47.03 107 GLN A C 1
ATOM 878 O O . GLN A 1 107 ? -2.092 14.946 -5.857 1.00 47.03 107 GLN A O 1
ATOM 883 N N . PRO A 1 108 ? -3.135 13.005 -5.406 1.00 48.69 108 PRO A N 1
ATOM 884 C CA . PRO A 1 108 ? -4.130 13.662 -4.588 1.00 48.69 108 PRO A CA 1
ATOM 885 C C . PRO A 1 108 ? -3.432 14.212 -3.337 1.00 48.69 108 PRO A C 1
ATOM 887 O O . PRO A 1 108 ? -2.593 13.522 -2.758 1.00 48.69 108 PRO A O 1
ATOM 890 N N . PRO A 1 109 ? -3.726 15.458 -2.932 1.00 50.94 109 PRO A N 1
ATOM 891 C CA . PRO A 1 109 ? -3.062 16.072 -1.794 1.00 50.94 109 PRO A CA 1
ATOM 892 C C . PRO A 1 109 ? -3.253 15.200 -0.551 1.00 50.94 109 PRO A C 1
ATOM 894 O O . PRO A 1 109 ? -4.384 14.841 -0.203 1.00 50.94 109 PRO A O 1
ATOM 897 N N . ALA A 1 110 ? -2.139 14.867 0.106 1.00 54.72 110 ALA A N 1
ATOM 898 C CA . ALA A 1 110 ? -2.145 14.225 1.409 1.00 54.72 110 ALA A CA 1
ATOM 899 C C . ALA A 1 110 ? -3.035 15.044 2.353 1.00 54.72 110 ALA A C 1
ATOM 901 O O . ALA A 1 110 ? -2.852 16.251 2.523 1.00 54.72 110 ALA A O 1
ATOM 902 N N . GLY A 1 111 ? -4.047 14.384 2.915 1.00 60.31 111 GLY A N 1
ATOM 903 C CA . GLY A 1 111 ? -5.024 15.011 3.793 1.00 60.31 111 GLY A CA 1
ATOM 904 C C . GLY A 1 111 ? -6.023 15.931 3.081 1.00 60.31 111 GLY A C 1
ATOM 905 O O . GLY A 1 111 ? -5.790 17.125 2.918 1.00 60.31 111 GLY A O 1
ATOM 906 N N . LYS A 1 112 ? -7.222 15.399 2.799 1.00 58.81 112 LYS A N 1
ATOM 907 C CA . LYS A 1 112 ? -8.475 15.969 3.349 1.00 58.81 112 LYS A CA 1
ATOM 908 C C . LYS A 1 112 ? -9.740 15.199 2.986 1.00 58.81 112 LYS A C 1
ATOM 910 O O . LYS A 1 112 ? -10.694 15.282 3.747 1.00 58.81 112 LYS A O 1
ATOM 915 N N . ASN A 1 113 ? -9.751 14.408 1.913 1.00 70.38 113 ASN A N 1
ATOM 916 C CA . ASN A 1 113 ? -10.966 13.717 1.475 1.00 70.38 113 ASN A CA 1
ATOM 917 C C . ASN A 1 113 ? -10.726 12.220 1.275 1.00 70.38 113 ASN A C 1
ATOM 919 O O . ASN A 1 113 ? -9.741 11.820 0.658 1.00 70.38 113 ASN A O 1
ATOM 923 N N . SER A 1 114 ? -11.640 11.398 1.795 1.00 80.69 114 SER A N 1
ATOM 924 C CA . SER A 1 114 ? -11.643 9.965 1.506 1.00 80.69 114 SER A CA 1
ATOM 925 C C . SER A 1 114 ? -11.974 9.747 0.029 1.00 80.69 114 SER A C 1
ATOM 927 O O . SER A 1 114 ? -12.927 10.330 -0.487 1.00 80.69 114 SER A O 1
ATOM 929 N N . GLN A 1 115 ? -11.179 8.923 -0.645 1.00 87.00 115 GLN A N 1
ATOM 930 C CA . GLN A 1 115 ? -11.313 8.600 -2.062 1.00 87.00 115 GLN A CA 1
ATOM 931 C C . GLN A 1 115 ? -11.969 7.230 -2.222 1.00 87.00 115 GLN A C 1
ATOM 933 O O . GLN A 1 115 ? -11.687 6.313 -1.450 1.00 87.00 115 GLN A O 1
ATOM 938 N N . HIS A 1 116 ? -12.855 7.082 -3.207 1.00 90.62 116 HIS A N 1
ATOM 939 C CA . HIS A 1 116 ? -13.454 5.785 -3.516 1.00 90.62 116 HIS A CA 1
ATOM 940 C C . HIS A 1 116 ? -12.439 4.874 -4.215 1.00 90.62 116 HIS A C 1
ATOM 942 O O . HIS A 1 116 ? -11.631 5.340 -5.015 1.00 90.62 116 HIS A O 1
ATOM 948 N N . ILE A 1 117 ? -12.483 3.581 -3.902 1.00 89.56 117 ILE A N 1
ATOM 949 C CA . ILE A 1 117 ? -11.571 2.583 -4.463 1.00 89.56 117 ILE A CA 1
ATOM 950 C C . ILE A 1 117 ? -12.128 2.083 -5.799 1.00 89.56 117 ILE A C 1
ATOM 952 O O . ILE A 1 117 ? -13.218 1.514 -5.841 1.00 89.56 117 ILE A O 1
ATOM 956 N N . ALA A 1 118 ? -11.363 2.257 -6.878 1.00 86.12 118 ALA A N 1
ATOM 957 C CA . ALA A 1 118 ? -11.635 1.602 -8.155 1.00 86.12 118 ALA A CA 1
ATOM 958 C C . ALA A 1 118 ? -11.140 0.145 -8.117 1.00 86.12 118 ALA A C 1
ATOM 960 O O . ALA A 1 118 ? -10.038 -0.126 -7.637 1.00 86.12 118 ALA A O 1
ATOM 961 N N . TRP A 1 119 ? -11.947 -0.801 -8.598 1.00 79.69 119 TRP A N 1
ATOM 962 C CA . TRP A 1 119 ? -11.653 -2.238 -8.492 1.00 79.69 119 TRP A CA 1
ATOM 963 C C . TRP A 1 119 ? -10.443 -2.694 -9.307 1.00 79.69 119 TRP A C 1
ATOM 965 O O . TRP A 1 119 ? -9.737 -3.604 -8.892 1.00 79.69 119 TRP A O 1
ATOM 975 N N . ASP A 1 120 ? -10.214 -2.051 -10.444 1.00 84.81 120 ASP A N 1
ATOM 976 C CA . ASP A 1 120 ? -9.128 -2.294 -11.394 1.00 84.81 120 ASP A CA 1
ATOM 977 C C . ASP A 1 120 ? -7.844 -1.518 -11.054 1.00 84.81 120 ASP A C 1
ATOM 979 O O . ASP A 1 120 ? -6.873 -1.546 -11.804 1.00 84.81 120 ASP A O 1
ATOM 983 N N . SER A 1 121 ? -7.818 -0.827 -9.913 1.00 88.88 121 SER A N 1
ATOM 984 C CA . SER A 1 121 ? -6.653 -0.068 -9.459 1.00 88.88 121 SER A CA 1
ATOM 985 C C . SER A 1 121 ? -5.795 -0.857 -8.469 1.00 88.88 121 SER A C 1
ATOM 987 O O . SER A 1 121 ? -6.291 -1.725 -7.747 1.00 88.88 121 SER A O 1
ATOM 989 N N . ALA A 1 122 ? -4.517 -0.479 -8.344 1.00 91.81 122 ALA A N 1
ATOM 990 C CA . ALA A 1 122 ? -3.614 -1.035 -7.333 1.00 91.81 122 ALA A CA 1
ATOM 991 C C . ALA A 1 122 ? -4.228 -0.965 -5.919 1.00 91.81 122 ALA A C 1
ATOM 993 O O . ALA A 1 122 ? -4.234 -1.954 -5.189 1.00 91.81 122 ALA A O 1
ATOM 994 N N . ILE A 1 123 ? -4.844 0.164 -5.546 1.00 93.19 123 ILE A N 1
ATOM 995 C CA . ILE A 1 123 ? -5.493 0.310 -4.233 1.00 93.19 123 ILE A CA 1
ATOM 996 C C . ILE A 1 123 ? -6.697 -0.638 -4.057 1.00 93.19 123 ILE A C 1
ATOM 998 O O . ILE A 1 123 ? -6.974 -1.078 -2.941 1.00 93.19 123 ILE A O 1
ATOM 1002 N N . GLY A 1 124 ? -7.370 -1.019 -5.149 1.00 93.31 124 GLY A N 1
ATOM 1003 C CA . GLY A 1 124 ? -8.396 -2.066 -5.166 1.00 93.31 124 GLY A CA 1
ATOM 1004 C C . GLY A 1 124 ? -7.833 -3.442 -4.832 1.00 93.31 124 GLY A C 1
ATOM 1005 O O . GLY A 1 124 ? -8.368 -4.144 -3.972 1.00 93.31 124 GLY A O 1
ATOM 1006 N N . VAL A 1 125 ? -6.698 -3.800 -5.429 1.00 94.38 125 VAL A N 1
ATOM 1007 C CA . VAL A 1 125 ? -6.009 -5.060 -5.123 1.00 94.38 125 VAL A CA 1
ATOM 1008 C C . VAL A 1 125 ? -5.475 -5.060 -3.687 1.00 94.38 125 VAL A C 1
ATOM 1010 O O . VAL A 1 125 ? -5.623 -6.056 -2.973 1.00 94.38 125 VAL A O 1
ATOM 1013 N N . LEU A 1 126 ? -4.949 -3.932 -3.203 1.00 95.50 126 LEU A N 1
ATOM 1014 C CA . LEU A 1 126 ? -4.540 -3.790 -1.804 1.00 95.50 126 LEU A CA 1
ATOM 1015 C C . LEU A 1 126 ? -5.722 -4.009 -0.848 1.00 95.50 126 LEU A C 1
ATOM 1017 O O . LEU A 1 126 ? -5.602 -4.756 0.122 1.00 95.50 126 LEU A O 1
ATOM 1021 N N . TRP A 1 127 ? -6.889 -3.433 -1.153 1.00 95.69 127 TRP A N 1
ATOM 1022 C CA . TRP A 1 127 ? -8.119 -3.652 -0.386 1.00 95.69 127 TRP A CA 1
ATOM 1023 C C . TRP A 1 127 ? -8.473 -5.141 -0.290 1.00 95.69 127 TRP A C 1
ATOM 1025 O O . TRP A 1 127 ? -8.710 -5.626 0.814 1.00 95.69 127 TRP A O 1
ATOM 1035 N N . THR A 1 128 ? -8.416 -5.893 -1.399 1.00 94.38 128 THR A N 1
ATOM 1036 C CA . THR A 1 128 ? -8.702 -7.346 -1.385 1.00 94.38 128 THR A CA 1
ATOM 1037 C C . THR A 1 128 ? -7.715 -8.162 -0.544 1.00 94.38 128 THR A C 1
ATOM 1039 O O . THR A 1 128 ? -8.077 -9.221 -0.041 1.00 94.38 128 THR A O 1
ATOM 1042 N N . ASN A 1 129 ? -6.483 -7.675 -0.354 1.00 94.31 129 ASN A N 1
ATOM 1043 C CA . ASN A 1 129 ? -5.482 -8.339 0.485 1.00 94.31 129 ASN A CA 1
ATOM 1044 C C . ASN A 1 129 ? -5.674 -8.055 1.987 1.00 94.31 129 ASN A C 1
ATOM 1046 O O . ASN A 1 129 ? -5.204 -8.833 2.815 1.00 94.31 129 ASN A O 1
ATOM 1050 N N . LEU A 1 130 ? -6.326 -6.946 2.354 1.00 94.56 130 LEU A N 1
ATOM 1051 C CA . LEU A 1 130 ? -6.371 -6.444 3.738 1.00 94.56 130 LEU A CA 1
ATOM 1052 C C . LEU A 1 130 ? -7.753 -6.527 4.397 1.00 94.56 130 LEU A C 1
ATOM 1054 O O . LEU A 1 130 ? -7.854 -6.598 5.634 1.00 94.56 130 LEU A O 1
ATOM 1058 N N . CYS A 1 131 ? -8.806 -6.482 3.585 1.00 93.31 131 CYS A N 1
ATOM 1059 C CA . CYS A 1 131 ? -10.196 -6.463 4.011 1.00 93.31 131 CYS A CA 1
ATOM 1060 C C . CYS A 1 131 ? -10.834 -7.854 3.829 1.00 93.31 131 CYS A C 1
ATOM 1062 O O . CYS A 1 131 ? -10.958 -8.296 2.689 1.00 93.31 131 CYS A O 1
ATOM 1064 N N . PRO A 1 132 ? -11.214 -8.540 4.926 1.00 79.56 132 PRO A N 1
ATOM 1065 C CA . PRO A 1 132 ? -11.926 -9.819 4.882 1.00 79.56 132 PRO A CA 1
ATOM 1066 C C . PRO A 1 132 ? -13.403 -9.676 4.489 1.00 79.56 132 PRO A C 1
ATOM 1068 O O . PRO A 1 132 ? -13.976 -8.575 4.682 1.00 79.56 132 PRO A O 1
#

Radius of gyration: 21.35 Å; Cα contacts (8 Å, |Δi|>4): 202; chains: 1; bounding box: 51×27×69 Å

Sequence (132 aa):
MMITRLCIVLFFGLMMSSLFTSLEGADWKLFYQIEQGPQKYYFDKESIVRPQKNIVQVWQKVTDAQDEDNEIEKSKTHVEINCRSKSYKMLEEEKSETTDQAATIQQPPAGKNSQHIAWDSAIGVLWTNLCP

Foldseek 3Di:
DVVVVVVVVVVVVVVVVVVPPPPPPFDWDWQDDDPPFQKTKTWGPVQWDDPDVQKIKTKMWIWGHPDPPDTHTAKIWIKIARLPQQWIATQDMDGDPPDDDDDPPPDDDHDDDIGHDDCPDPVVSVSVVRHD

Solvent-accessible surface area (backbone atoms only — not comparable to full-atom values): 7876 Å² total; per-residue (Å²): 121,69,66,66,56,54,52,51,54,52,54,53,54,56,61,60,61,69,73,65,69,77,79,79,70,79,50,70,40,82,69,43,65,46,96,92,49,52,45,37,32,30,35,28,64,77,53,58,42,65,91,45,94,54,33,39,32,32,38,32,37,37,28,38,47,79,52,98,88,45,68,45,73,49,32,37,36,34,34,38,36,32,60,78,79,46,28,33,37,51,73,46,75,50,71,49,88,86,74,81,84,92,76,90,69,86,70,74,71,71,67,84,67,76,41,76,58,51,76,94,36,66,70,25,45,50,44,66,76,71,42,132

Mean predicted aligned error: 11.61 Å

Secondary structure (DSSP, 8-state):
-HHHHHHHHHHHHHHHHTT--------EEEEEE-TTSSEEEEEESTT-EEEETTEEEEEEEEEEESSSS-EEEEEEEEEEEETTTTEEEEEEEEE-TT--S------PPSSS-PEEPPTTSHHHHHHHHH--